Protein AF-A0AAU5CQU9-F1 (afdb_monomer)

Foldseek 3Di:
DDDPPPDDPPPPPDQQDQADADPPDPVLVVLSVVLCQCCPPPHPNPDSVVNNVSNVVRVVVVVVVVVVPPDD

pLDDT: mean 77.27, std 13.55, range [46.44, 91.38]

Radius of gyration: 18.02 Å; Cα contacts (8 Å, |Δi|>4): 49; chains: 1; bounding box: 28×47×55 Å

Mean predicted aligned error: 10.17 Å

Solvent-accessible surface area (backbone atoms only — not comparable to full-atom values): 4511 Å² total; per-residue (Å²): 134,86,83,79,81,76,74,82,76,81,76,78,80,75,75,73,69,86,68,79,60,54,90,90,40,67,62,33,55,49,45,51,53,54,30,51,48,15,62,34,85,88,35,97,57,50,31,69,69,56,25,44,52,39,37,53,49,43,51,50,50,43,53,53,50,59,68,66,45,76,86,127

Secondary structur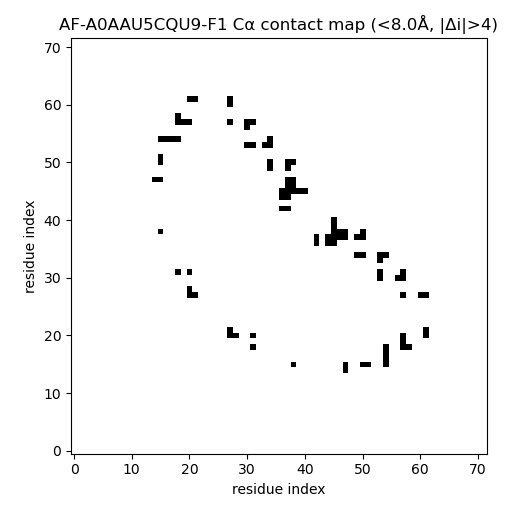e (DSSP, 8-state):
-------------PPPPPP-PPTT-HHHHHHHHHHHHHH-TTSTT--HHHHHHHHHHHHHHHHHHHHHSPP-

Structure (mmCIF, N/CA/C/O backbone):
data_AF-A0AAU5CQU9-F1
#
_entry.id   AF-A0AAU5CQU9-F1
#
loop_
_atom_site.group_PDB
_atom_site.id
_atom_site.type_symbol
_atom_site.label_atom_id
_atom_site.label_alt_id
_atom_site.label_comp_id
_atom_site.label_asym_id
_atom_site.label_entity_id
_atom_site.label_seq_id
_atom_site.pdbx_PDB_ins_code
_atom_site.Cartn_x
_atom_site.Cartn_y
_atom_site.Cartn_z
_atom_site.occupancy
_atom_site.B_iso_or_equiv
_atom_site.auth_seq_id
_atom_site.auth_comp_id
_atom_site.auth_asym_id
_atom_site.auth_atom_id
_atom_site.pdbx_PDB_model_num
ATOM 1 N N . MET A 1 1 ? -8.552 38.074 29.910 1.00 49.34 1 MET A N 1
ATOM 2 C CA . MET A 1 1 ? -7.912 36.883 29.307 1.00 49.34 1 MET A CA 1
ATOM 3 C C . MET A 1 1 ? -8.768 36.459 28.122 1.00 49.34 1 MET A C 1
ATOM 5 O O . MET A 1 1 ? -9.945 36.221 28.360 1.00 49.34 1 MET A O 1
ATOM 9 N N . PRO A 1 2 ? -8.280 36.454 26.869 1.00 54.38 2 PRO A N 1
ATOM 10 C CA . PRO A 1 2 ? -9.104 36.026 25.745 1.00 54.38 2 PRO A CA 1
ATOM 11 C C . PRO A 1 2 ? -9.088 34.496 25.630 1.00 54.38 2 PRO A C 1
ATOM 13 O O . PRO A 1 2 ? -8.033 33.875 25.510 1.00 54.38 2 PRO A O 1
ATOM 16 N N . THR A 1 3 ? -10.273 33.896 25.686 1.00 56.38 3 THR A N 1
ATOM 17 C CA . THR A 1 3 ? -10.507 32.475 25.421 1.00 56.38 3 THR A CA 1
ATOM 18 C C . THR A 1 3 ? -10.320 32.216 23.927 1.00 56.38 3 THR A C 1
ATOM 20 O O . THR A 1 3 ? -11.142 32.632 23.114 1.00 56.38 3 THR A O 1
ATOM 23 N N . VAL A 1 4 ? -9.230 31.546 23.550 1.00 63.53 4 VAL A N 1
ATOM 24 C CA . VAL A 1 4 ? -9.027 31.061 22.179 1.00 63.53 4 VAL A CA 1
ATOM 25 C C . VAL A 1 4 ? -9.944 29.857 21.973 1.00 63.53 4 VAL A C 1
ATOM 27 O O . VAL A 1 4 ? -9.674 28.765 22.469 1.00 63.53 4 VAL A O 1
ATOM 30 N N . MET A 1 5 ? -11.043 30.066 21.249 1.00 60.28 5 MET A N 1
ATOM 31 C CA . MET A 1 5 ? -11.866 28.987 20.706 1.00 60.28 5 MET A CA 1
ATOM 32 C C . MET A 1 5 ? -11.005 28.205 19.702 1.00 60.28 5 MET A C 1
ATOM 34 O O . MET A 1 5 ? -10.777 28.661 18.583 1.00 60.28 5 MET A O 1
ATOM 38 N N . ARG A 1 6 ? -10.475 27.044 20.105 1.00 61.19 6 ARG A N 1
ATOM 39 C CA . ARG A 1 6 ? -9.865 26.086 19.174 1.00 61.19 6 ARG A CA 1
ATOM 40 C C . ARG A 1 6 ? -10.976 25.540 18.276 1.00 61.19 6 ARG A C 1
ATOM 42 O O . ARG A 1 6 ? -11.772 24.721 18.724 1.00 61.19 6 ARG A O 1
ATOM 49 N N . GLN A 1 7 ? -11.038 26.007 17.030 1.00 58.47 7 GLN A N 1
ATOM 50 C CA . GLN A 1 7 ? -11.801 25.328 15.984 1.00 58.47 7 GLN A CA 1
ATOM 51 C C . GLN A 1 7 ? -11.295 23.881 15.870 1.00 58.47 7 GLN A C 1
ATOM 53 O O . GLN A 1 7 ? -10.077 23.678 15.827 1.00 58.47 7 GLN A O 1
ATOM 58 N N . PRO A 1 8 ? -12.181 22.872 15.843 1.00 59.66 8 PRO A N 1
ATOM 59 C CA . PRO A 1 8 ? -11.779 21.530 15.466 1.00 59.66 8 PRO A CA 1
ATOM 60 C C . PRO A 1 8 ? -11.397 21.575 13.986 1.00 59.66 8 PRO A C 1
ATOM 62 O O . PRO A 1 8 ? -12.249 21.786 13.129 1.00 59.66 8 PRO A O 1
ATOM 65 N N . SER A 1 9 ? -10.107 21.435 13.683 1.00 60.12 9 SER A N 1
ATOM 66 C CA . SER A 1 9 ? -9.667 21.232 12.307 1.00 60.12 9 SER A CA 1
ATOM 67 C C . SER A 1 9 ? -10.335 19.963 11.786 1.00 60.12 9 SER A C 1
ATOM 69 O O . SER A 1 9 ? -10.101 18.885 12.332 1.00 60.12 9 SER A O 1
ATOM 71 N N . GLU A 1 10 ? -11.170 20.089 10.755 1.00 52.84 10 GLU A N 1
ATOM 72 C CA . GLU A 1 10 ? -11.681 18.950 9.997 1.00 52.84 10 GLU A CA 1
ATOM 73 C C . GLU A 1 10 ? -10.491 18.184 9.419 1.00 52.84 10 GLU A C 1
ATOM 75 O O . GLU A 1 10 ? -9.870 18.579 8.426 1.00 52.84 10 GLU A O 1
ATOM 80 N N . VAL A 1 11 ? -10.133 17.093 10.094 1.00 59.81 11 VAL A N 1
ATOM 81 C CA . VAL A 1 11 ? -9.178 16.119 9.587 1.00 59.81 11 VAL A CA 1
ATOM 82 C C . VAL A 1 11 ? -9.869 15.445 8.413 1.00 59.81 11 VAL A C 1
ATOM 84 O O . VAL A 1 11 ? -10.705 14.564 8.595 1.00 59.81 11 VAL A O 1
ATOM 87 N N . HIS A 1 12 ? -9.546 15.896 7.203 1.00 54.59 12 HIS A N 1
ATOM 88 C CA . HIS A 1 12 ? -9.911 15.191 5.987 1.00 54.59 12 HIS A CA 1
ATOM 89 C C . HIS A 1 12 ? -9.177 13.848 6.021 1.00 54.59 12 HIS A C 1
ATOM 91 O O . HIS A 1 12 ? -7.989 13.766 5.712 1.00 54.59 12 HIS A O 1
ATOM 97 N N . LEU A 1 13 ? -9.866 12.805 6.490 1.00 55.38 13 LEU A N 1
ATOM 98 C CA . LEU A 1 13 ? -9.424 11.422 6.372 1.00 55.38 13 LEU A CA 1
ATOM 99 C C . LEU A 1 13 ? -9.486 11.057 4.891 1.00 55.38 13 LEU A C 1
ATOM 101 O O . LEU A 1 13 ? -10.479 10.529 4.402 1.00 55.38 13 LEU A O 1
ATOM 105 N N . THR A 1 14 ? -8.435 11.406 4.157 1.00 64.81 14 THR A N 1
ATOM 106 C CA . THR A 1 14 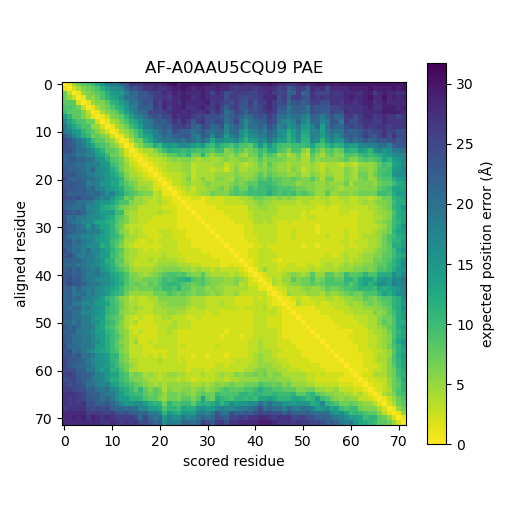? -8.241 10.905 2.803 1.00 64.81 14 THR A CA 1
ATOM 107 C C . THR A 1 14 ? -8.054 9.398 2.915 1.00 64.81 14 THR A C 1
ATOM 109 O O . THR A 1 14 ? -7.173 8.935 3.641 1.00 64.81 14 THR A O 1
ATOM 112 N N . GLU A 1 15 ? -8.891 8.619 2.241 1.00 71.44 15 GLU A N 1
ATOM 113 C CA . GLU A 1 15 ? -8.699 7.174 2.183 1.00 71.44 15 GLU A CA 1
ATOM 114 C C . GLU A 1 15 ? -7.500 6.847 1.271 1.00 71.44 15 GLU A C 1
ATOM 116 O O . GLU A 1 15 ? -7.296 7.507 0.244 1.00 71.44 15 GLU A O 1
ATOM 121 N N . PRO A 1 16 ? -6.668 5.855 1.628 1.00 72.62 16 PRO A N 1
ATOM 122 C CA . PRO A 1 16 ? -5.551 5.426 0.804 1.00 72.62 16 PRO A CA 1
ATOM 123 C C . PRO A 1 16 ? -6.082 4.834 -0.505 1.00 72.62 16 PRO A C 1
ATOM 125 O O . PRO A 1 16 ? -6.871 3.893 -0.516 1.00 72.62 16 PRO A O 1
ATOM 128 N N . ILE A 1 17 ? -5.632 5.388 -1.629 1.00 79.88 17 ILE A N 1
ATOM 129 C CA . ILE A 1 17 ? -6.002 4.908 -2.964 1.00 79.88 17 ILE A CA 1
ATOM 130 C C . ILE A 1 17 ? -5.259 3.600 -3.245 1.00 79.88 17 ILE A C 1
ATOM 132 O O . ILE A 1 17 ? -4.058 3.507 -2.991 1.00 79.88 17 ILE A O 1
ATOM 136 N N . ALA A 1 18 ? -5.956 2.620 -3.828 1.00 80.12 18 ALA A N 1
ATOM 137 C CA . ALA A 1 18 ? -5.368 1.340 -4.209 1.00 80.12 18 ALA A CA 1
ATOM 138 C C . ALA A 1 18 ? -4.108 1.524 -5.083 1.00 80.12 18 ALA A C 1
ATOM 140 O O . ALA A 1 18 ? -4.187 2.134 -6.159 1.00 80.12 18 ALA A O 1
ATOM 141 N N . PRO A 1 19 ? -2.944 1.004 -4.654 1.00 82.25 19 PRO A N 1
ATOM 142 C CA . PRO A 1 19 ? -1.716 1.118 -5.419 1.00 82.25 19 PRO A CA 1
ATOM 143 C C . PRO A 1 19 ? -1.783 0.233 -6.667 1.00 82.25 19 PRO A C 1
ATOM 145 O O . PRO A 1 19 ? -2.280 -0.893 -6.633 1.00 82.25 19 PRO A O 1
ATOM 148 N N . ARG A 1 20 ? -1.260 0.736 -7.791 1.00 81.31 20 ARG A N 1
ATOM 149 C CA . ARG A 1 20 ? -1.116 -0.047 -9.026 1.00 81.31 20 ARG A CA 1
ATOM 150 C C . ARG A 1 20 ? 0.286 -0.664 -9.085 1.00 81.31 20 ARG A C 1
ATOM 152 O O . ARG A 1 20 ? 1.240 0.097 -9.249 1.00 81.31 20 ARG A O 1
ATOM 159 N N . PRO A 1 21 ? 0.431 -1.995 -8.974 1.00 78.69 21 PRO A N 1
ATOM 160 C CA . PRO A 1 21 ? 1.732 -2.650 -9.077 1.00 78.69 21 PRO A CA 1
ATOM 161 C C . PRO A 1 21 ? 2.264 -2.626 -10.516 1.00 78.69 21 PRO A C 1
ATOM 163 O O . PRO A 1 21 ? 1.484 -2.614 -11.473 1.00 78.69 21 PRO A O 1
ATOM 166 N N . TYR A 1 22 ? 3.589 -2.677 -10.675 1.00 77.62 22 TYR A N 1
ATOM 167 C CA . TYR A 1 22 ? 4.206 -2.898 -11.983 1.00 77.62 22 TYR A CA 1
ATOM 168 C C . TYR A 1 22 ? 3.967 -4.348 -12.462 1.00 77.62 22 TYR A C 1
ATOM 170 O O . TYR A 1 22 ? 4.137 -5.283 -11.667 1.00 77.62 22 TYR A O 1
ATOM 178 N N . PRO A 1 23 ? 3.577 -4.576 -13.733 1.00 76.19 23 PRO A N 1
ATOM 179 C CA . PRO A 1 23 ? 3.335 -5.919 -14.254 1.00 76.19 23 PRO A CA 1
ATOM 180 C C . PRO A 1 23 ? 4.588 -6.798 -14.162 1.00 76.19 23 PRO A C 1
ATOM 182 O O . PRO A 1 23 ? 5.645 -6.446 -14.665 1.00 76.19 23 PRO A O 1
ATOM 185 N N . GLY A 1 24 ? 4.476 -7.963 -13.521 1.00 80.25 24 GLY A N 1
ATOM 186 C CA . GLY A 1 24 ? 5.593 -8.909 -13.388 1.00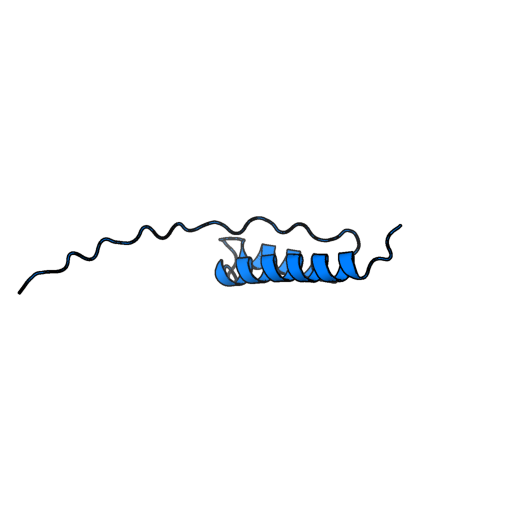 80.25 24 GLY A CA 1
ATOM 187 C C . GLY A 1 24 ? 6.561 -8.631 -12.229 1.00 80.25 24 GLY A C 1
ATOM 188 O O . GLY A 1 24 ? 7.378 -9.497 -11.916 1.00 80.25 24 GLY A O 1
ATOM 189 N N . CYS A 1 25 ? 6.434 -7.502 -11.521 1.00 85.06 25 CYS A N 1
ATOM 190 C CA . CYS A 1 25 ? 7.244 -7.225 -10.334 1.00 85.06 25 CYS A CA 1
ATOM 191 C C . CYS A 1 25 ? 6.695 -7.967 -9.100 1.00 85.06 25 CYS A C 1
ATOM 193 O O . CYS A 1 25 ? 5.635 -7.639 -8.557 1.00 85.06 25 CYS A O 1
ATOM 195 N N . LYS A 1 26 ? 7.441 -8.975 -8.624 1.00 87.56 26 LYS A N 1
ATOM 196 C CA . LYS A 1 26 ? 7.068 -9.779 -7.443 1.00 87.56 26 LYS A CA 1
ATOM 197 C C . LYS A 1 26 ? 7.041 -8.960 -6.149 1.00 87.56 26 LYS A C 1
ATOM 199 O O . LYS A 1 26 ? 6.238 -9.263 -5.272 1.00 87.56 26 LYS A O 1
ATOM 204 N N . VAL A 1 27 ? 7.886 -7.933 -6.044 1.00 88.12 27 VAL A N 1
ATOM 205 C CA . VAL A 1 27 ? 7.959 -7.062 -4.862 1.00 88.12 27 VAL A CA 1
ATOM 206 C C . VAL A 1 27 ? 6.722 -6.171 -4.785 1.00 88.12 27 VAL A C 1
ATOM 208 O O . VAL A 1 27 ? 6.032 -6.182 -3.771 1.00 88.12 27 VAL A O 1
ATOM 211 N N . CYS A 1 28 ? 6.354 -5.502 -5.885 1.00 88.0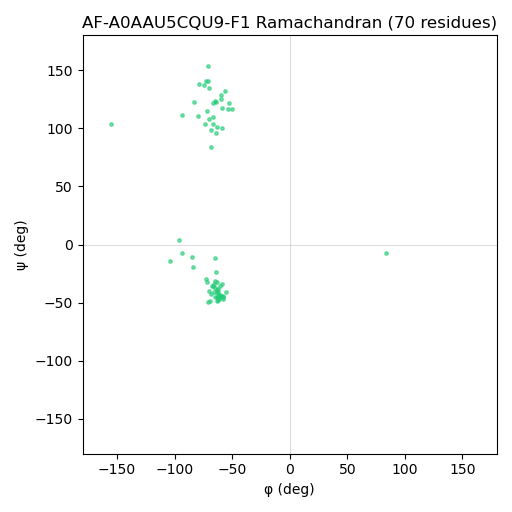6 28 CYS A N 1
ATOM 212 C CA . CYS A 1 28 ? 5.105 -4.739 -5.959 1.00 88.06 28 CYS A CA 1
ATOM 213 C C . CYS A 1 28 ? 3.886 -5.617 -5.624 1.00 88.06 28 CYS A C 1
ATOM 215 O O . CYS A 1 28 ? 2.993 -5.184 -4.903 1.00 88.06 28 CYS A O 1
ATOM 217 N N . ALA A 1 29 ? 3.853 -6.868 -6.099 1.00 87.62 29 ALA A N 1
ATOM 218 C CA . ALA A 1 29 ? 2.769 -7.798 -5.780 1.00 87.62 29 ALA A CA 1
ATOM 219 C C . ALA A 1 29 ? 2.713 -8.187 -4.289 1.00 87.62 29 ALA A C 1
ATOM 221 O O . ALA A 1 29 ? 1.621 -8.399 -3.762 1.00 87.62 29 ALA A O 1
ATOM 222 N N . ALA A 1 30 ? 3.860 -8.292 -3.610 1.00 90.44 30 ALA A N 1
ATOM 223 C CA . ALA A 1 30 ? 3.917 -8.542 -2.170 1.00 90.44 30 ALA A CA 1
ATOM 224 C C . ALA A 1 30 ? 3.409 -7.330 -1.374 1.00 90.44 30 ALA A C 1
ATOM 226 O O . ALA A 1 30 ? 2.492 -7.480 -0.569 1.00 90.44 30 ALA A O 1
ATOM 227 N N . LEU A 1 31 ? 3.897 -6.130 -1.698 1.00 90.81 31 LEU A N 1
ATOM 228 C CA . LEU A 1 31 ? 3.483 -4.883 -1.049 1.00 90.81 31 LEU A CA 1
ATOM 229 C C . LEU A 1 31 ? 1.984 -4.597 -1.227 1.00 90.81 31 LEU A C 1
ATOM 231 O O . LEU A 1 31 ? 1.328 -4.120 -0.306 1.00 90.81 31 LEU A O 1
ATOM 235 N N . VAL A 1 32 ? 1.401 -4.935 -2.385 1.00 90.38 32 VAL A N 1
ATOM 236 C CA . VAL A 1 32 ? -0.055 -4.825 -2.599 1.00 90.38 32 VAL A CA 1
ATOM 237 C C . VAL A 1 32 ? -0.831 -5.757 -1.664 1.00 90.38 32 VAL A C 1
ATOM 239 O O . VAL A 1 32 ? -1.877 -5.365 -1.156 1.00 90.38 32 VAL A O 1
ATOM 242 N N . LYS A 1 33 ? -0.344 -6.978 -1.404 1.00 90.06 33 LYS A N 1
ATOM 243 C CA . LYS A 1 33 ? -1.006 -7.890 -0.454 1.00 90.06 33 LYS A CA 1
ATOM 244 C C . LYS A 1 33 ? -0.963 -7.346 0.970 1.00 90.06 33 LYS A C 1
ATOM 246 O O . LYS A 1 33 ? -1.969 -7.426 1.669 1.00 90.06 33 LYS A O 1
ATOM 251 N N . GLU A 1 34 ? 0.169 -6.776 1.377 1.00 90.62 34 GLU A N 1
ATOM 252 C CA . GLU A 1 34 ? 0.287 -6.097 2.672 1.00 90.62 34 GLU A CA 1
ATOM 253 C C . GLU A 1 34 ? -0.653 -4.893 2.744 1.00 90.62 34 GLU A C 1
ATOM 255 O O . GLU A 1 34 ? -1.348 -4.716 3.741 1.00 90.62 34 GLU A O 1
ATOM 260 N N . TRP A 1 35 ? -0.765 -4.127 1.654 1.00 91.38 35 TRP A N 1
ATOM 261 C CA . TRP A 1 35 ? -1.672 -2.986 1.576 1.00 91.38 35 TRP A CA 1
ATOM 262 C C . TRP A 1 35 ? -3.130 -3.408 1.779 1.00 91.38 35 TRP A C 1
ATOM 264 O O . TRP A 1 35 ? -3.841 -2.775 2.556 1.00 91.38 35 TRP A O 1
ATOM 274 N N . VAL A 1 36 ? -3.569 -4.509 1.158 1.00 89.31 36 VAL A N 1
ATOM 275 C CA . VAL A 1 36 ? -4.916 -5.070 1.375 1.00 89.31 36 VAL A CA 1
ATOM 276 C C . VAL A 1 36 ? -5.125 -5.436 2.849 1.00 89.31 36 VAL A C 1
ATOM 278 O O . VAL A 1 36 ? -6.145 -5.072 3.428 1.00 89.31 36 VAL A O 1
ATOM 281 N N . ALA A 1 37 ? -4.144 -6.081 3.488 1.00 89.44 37 ALA A N 1
ATOM 282 C CA . ALA A 1 37 ? -4.248 -6.489 4.890 1.00 89.44 37 ALA A CA 1
ATOM 283 C C . ALA A 1 37 ? -4.375 -5.302 5.866 1.00 89.44 37 ALA A C 1
ATOM 285 O O . ALA A 1 37 ? -5.049 -5.420 6.889 1.00 89.44 37 ALA A O 1
ATOM 286 N N . VAL A 1 38 ? -3.752 -4.157 5.557 1.00 89.75 38 VAL A N 1
ATOM 287 C CA . VAL A 1 38 ? -3.810 -2.950 6.405 1.00 89.75 38 VAL A CA 1
ATOM 288 C C . VAL A 1 38 ? -4.913 -1.962 6.011 1.00 89.75 38 VAL A C 1
ATOM 290 O O . VAL A 1 38 ? -5.142 -0.993 6.733 1.00 89.75 38 VAL A O 1
ATOM 293 N N . THR A 1 39 ? -5.603 -2.181 4.888 1.00 88.38 39 THR A N 1
ATOM 294 C CA . THR A 1 39 ? -6.741 -1.350 4.447 1.00 88.38 39 THR A CA 1
ATOM 295 C C . THR A 1 39 ? -8.093 -2.004 4.664 1.00 88.38 39 THR A C 1
ATOM 297 O O . THR A 1 39 ? -9.105 -1.309 4.643 1.00 88.38 39 THR A O 1
ATOM 300 N N . GLU A 1 40 ? -8.133 -3.308 4.932 1.00 87.19 40 GLU A N 1
ATOM 301 C CA . GLU A 1 40 ? -9.367 -4.001 5.274 1.00 87.19 40 GLU A CA 1
ATOM 302 C C 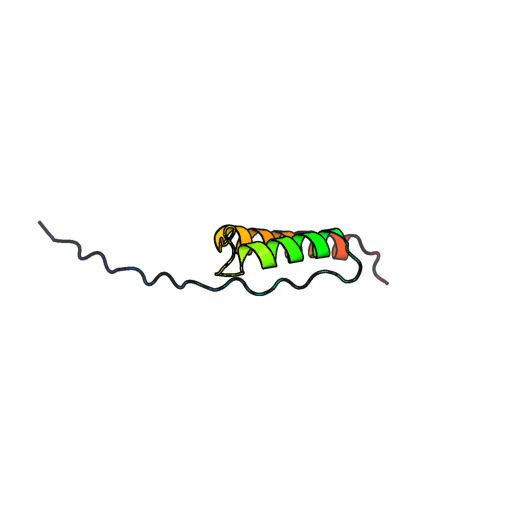. GLU A 1 40 ? -9.835 -3.598 6.690 1.00 87.19 40 GLU A C 1
ATOM 304 O O . GLU A 1 40 ? -9.157 -3.917 7.668 1.00 87.19 40 GLU A O 1
ATOM 309 N N . PRO A 1 41 ? -10.995 -2.927 6.856 1.00 77.94 41 PRO A N 1
ATOM 310 C CA . PRO A 1 41 ? -11.423 -2.388 8.156 1.00 77.94 41 PRO A CA 1
ATOM 311 C C . PRO A 1 41 ? -11.676 -3.457 9.224 1.00 77.94 41 PRO A C 1
ATOM 313 O O . PRO A 1 41 ? -11.643 -3.172 10.418 1.00 77.94 41 PRO A O 1
ATOM 316 N N . ALA A 1 42 ? -11.959 -4.686 8.788 1.00 81.12 42 ALA A N 1
ATOM 317 C CA . ALA A 1 42 ? -12.175 -5.837 9.656 1.00 81.12 42 ALA A CA 1
ATOM 318 C C . ALA A 1 42 ? -10.867 -6.540 10.058 1.00 81.12 42 ALA A C 1
ATOM 320 O O . ALA A 1 42 ? -10.881 -7.402 10.939 1.00 81.12 42 ALA A O 1
ATOM 321 N N . SER A 1 43 ? -9.741 -6.191 9.429 1.00 79.62 43 SER A N 1
ATOM 322 C CA . SER A 1 43 ? -8.460 -6.816 9.719 1.00 79.62 43 SER A CA 1
ATOM 323 C C . SER A 1 43 ? -7.845 -6.239 11.001 1.00 79.62 43 SER A C 1
ATOM 325 O O . SER A 1 43 ? -7.820 -5.024 11.197 1.00 79.62 43 SER A O 1
ATOM 327 N N . PRO A 1 44 ? -7.251 -7.079 11.870 1.00 84.38 44 PRO A N 1
ATOM 328 C CA . PRO A 1 44 ? -6.560 -6.618 13.081 1.00 84.38 44 PRO A CA 1
ATOM 329 C C . PRO A 1 44 ? -5.311 -5.775 12.774 1.00 84.38 44 PRO A C 1
ATOM 331 O O . PRO A 1 44 ? -4.743 -5.159 13.670 1.00 84.38 44 PRO A O 1
ATOM 334 N N . GLN A 1 45 ? -4.881 -5.764 11.512 1.00 84.12 45 GLN A N 1
ATOM 335 C CA . GLN A 1 45 ? -3.746 -5.002 10.999 1.00 84.12 45 GLN A CA 1
ATOM 336 C C . GLN A 1 45 ? -4.171 -3.667 10.368 1.00 84.12 45 GLN A C 1
ATOM 338 O O . GLN A 1 45 ? -3.319 -2.959 9.833 1.00 84.12 45 GLN A O 1
ATOM 343 N N . TYR A 1 46 ? -5.464 -3.314 10.424 1.00 87.56 46 TYR A N 1
ATOM 344 C CA . TYR A 1 46 ? -5.986 -2.084 9.839 1.00 87.56 46 TYR A CA 1
ATOM 345 C C . TYR A 1 46 ? -5.210 -0.857 10.336 1.00 87.56 46 TYR A C 1
ATOM 347 O O . TYR A 1 46 ? -5.200 -0.526 11.524 1.00 87.56 46 TYR A O 1
ATOM 355 N N . SER A 1 47 ? -4.546 -0.179 9.405 1.00 87.31 47 SER A N 1
ATOM 356 C CA . SER A 1 47 ? -3.711 0.983 9.671 1.00 87.31 47 SER A CA 1
ATOM 357 C C . SER A 1 47 ? -3.625 1.842 8.419 1.00 87.31 47 SER A C 1
ATOM 359 O O . SER A 1 47 ? -2.854 1.565 7.500 1.00 87.31 47 SER A O 1
ATOM 361 N N . LEU A 1 48 ? -4.370 2.951 8.411 1.00 84.75 48 LEU A N 1
ATOM 362 C CA . LEU A 1 48 ? -4.306 3.931 7.322 1.00 84.75 48 LEU A CA 1
ATOM 363 C C . LEU A 1 48 ? -2.892 4.497 7.142 1.00 84.75 48 LEU A C 1
ATOM 365 O O . LEU A 1 48 ? -2.465 4.749 6.021 1.00 84.75 48 LEU A O 1
ATOM 369 N N . LYS A 1 49 ? -2.137 4.656 8.237 1.00 88.25 49 LYS A N 1
ATOM 370 C CA . LYS A 1 49 ? -0.750 5.130 8.188 1.00 88.25 49 LYS A CA 1
ATOM 371 C C . LYS A 1 49 ? 0.147 4.168 7.406 1.00 88.25 49 LYS A C 1
ATOM 373 O O . LYS A 1 49 ? 0.889 4.616 6.535 1.00 88.25 49 LYS A O 1
ATOM 378 N N . GLU A 1 50 ? 0.060 2.868 7.688 1.00 88.38 50 GLU A N 1
ATOM 379 C CA . GLU A 1 50 ? 0.843 1.885 6.930 1.00 88.38 50 G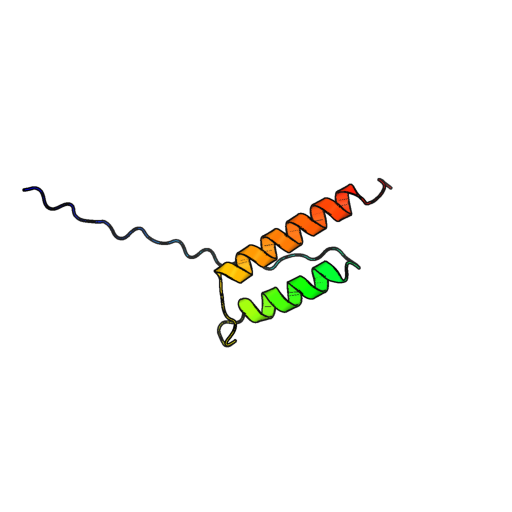LU A CA 1
ATOM 380 C C . GLU A 1 50 ? 0.308 1.711 5.512 1.00 88.38 50 GLU A C 1
ATOM 382 O O . GLU A 1 50 ? 1.098 1.558 4.589 1.00 88.38 50 GLU A O 1
ATOM 387 N N . ALA A 1 51 ? -1.002 1.845 5.297 1.00 89.06 51 ALA A N 1
ATOM 388 C CA . ALA A 1 51 ? -1.564 1.859 3.953 1.00 89.06 51 ALA A CA 1
ATOM 389 C C . ALA A 1 51 ? -0.959 2.978 3.087 1.00 89.06 51 ALA A C 1
ATOM 391 O O . ALA A 1 51 ? -0.562 2.723 1.951 1.00 89.06 51 ALA A O 1
ATOM 392 N N . PHE A 1 52 ? -0.834 4.201 3.617 1.00 89.19 52 PHE A N 1
ATOM 393 C CA . PHE A 1 52 ? -0.173 5.304 2.912 1.00 89.19 52 PHE A CA 1
ATOM 394 C C . PHE A 1 52 ? 1.303 5.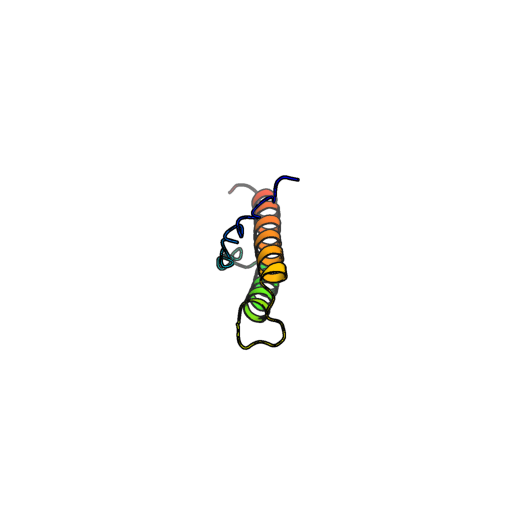019 2.638 1.00 89.19 52 PHE A C 1
ATOM 396 O O . PHE A 1 52 ? 1.761 5.201 1.511 1.00 89.19 52 PHE A O 1
ATOM 403 N N . ARG A 1 53 ? 2.026 4.502 3.636 1.00 91.00 53 ARG A N 1
ATOM 404 C CA . ARG A 1 53 ? 3.433 4.123 3.479 1.00 91.00 53 ARG A CA 1
ATOM 405 C C . ARG A 1 53 ? 3.627 3.091 2.365 1.00 91.00 53 ARG A C 1
ATOM 407 O O . ARG A 1 53 ? 4.496 3.276 1.520 1.00 91.00 53 ARG A O 1
ATOM 414 N N . LEU A 1 54 ? 2.802 2.044 2.336 1.00 90.62 54 LEU A N 1
ATOM 415 C CA . LEU A 1 54 ? 2.866 0.989 1.322 1.00 90.62 54 LEU A CA 1
ATOM 416 C C . LEU A 1 54 ? 2.546 1.523 -0.079 1.00 90.62 54 LEU A C 1
ATOM 418 O O . LEU A 1 54 ? 3.183 1.120 -1.050 1.00 90.62 54 LEU A O 1
ATOM 422 N N . VAL A 1 55 ? 1.603 2.464 -0.202 1.00 89.94 55 VAL A N 1
ATOM 423 C CA . VAL A 1 55 ? 1.321 3.136 -1.481 1.00 89.94 55 VAL A CA 1
ATOM 424 C C . VAL A 1 55 ? 2.547 3.897 -1.986 1.00 89.94 55 VAL A C 1
ATOM 426 O O . VAL A 1 55 ? 2.881 3.781 -3.167 1.00 89.94 55 VAL A O 1
ATOM 429 N N . ASP A 1 56 ? 3.216 4.666 -1.125 1.00 89.44 56 ASP A N 1
ATOM 430 C CA . ASP A 1 56 ? 4.426 5.401 -1.508 1.00 89.44 56 ASP A CA 1
ATOM 431 C C . ASP A 1 56 ? 5.598 4.466 -1.821 1.00 89.44 56 ASP A C 1
ATOM 433 O O . ASP A 1 56 ? 6.333 4.707 -2.778 1.00 89.44 56 ASP A O 1
ATOM 437 N N . GLU A 1 57 ? 5.726 3.351 -1.103 1.00 90.94 57 GLU A N 1
ATOM 438 C CA . GLU A 1 57 ? 6.748 2.339 -1.368 1.00 90.94 57 GLU A CA 1
ATOM 439 C C . GLU A 1 57 ? 6.553 1.668 -2.736 1.00 90.94 57 GLU A C 1
ATOM 441 O O . GLU A 1 57 ? 7.495 1.585 -3.525 1.00 90.94 57 GLU A O 1
ATOM 446 N N . ILE A 1 58 ? 5.317 1.284 -3.079 1.00 88.00 58 ILE A N 1
ATOM 447 C CA . ILE A 1 58 ? 4.988 0.710 -4.394 1.00 88.00 58 ILE A CA 1
ATOM 448 C C . ILE A 1 58 ? 5.246 1.723 -5.515 1.00 88.00 58 ILE A C 1
ATOM 450 O O . ILE A 1 58 ? 5.778 1.360 -6.566 1.00 88.00 58 ILE A O 1
ATOM 454 N N . LYS A 1 59 ? 4.891 2.999 -5.309 1.00 86.81 59 LYS A N 1
ATOM 455 C CA . LYS A 1 59 ? 5.173 4.069 -6.280 1.00 86.81 59 LYS A CA 1
ATOM 456 C C . LYS A 1 59 ? 6.673 4.273 -6.474 1.00 86.81 59 LYS A C 1
ATOM 458 O O . LYS A 1 59 ? 7.112 4.383 -7.615 1.00 86.81 59 LYS A O 1
ATOM 463 N N . SER A 1 60 ? 7.431 4.317 -5.380 1.00 87.62 60 SER A N 1
ATOM 464 C CA . SER A 1 60 ? 8.881 4.515 -5.401 1.00 87.62 60 SER A CA 1
ATOM 465 C C . SER A 1 60 ? 9.580 3.366 -6.119 1.00 87.62 60 SER A C 1
ATOM 467 O O . SER A 1 60 ? 10.344 3.597 -7.052 1.00 87.62 60 SER A O 1
ATOM 469 N N . HIS A 1 61 ? 9.236 2.120 -5.774 1.00 86.25 61 HIS A N 1
ATOM 470 C CA . HIS A 1 61 ? 9.796 0.959 -6.454 1.00 86.25 61 HIS A CA 1
ATOM 471 C C . HIS A 1 61 ? 9.453 0.969 -7.942 1.00 86.25 61 HIS A C 1
ATOM 473 O O . HIS A 1 61 ? 10.327 0.725 -8.771 1.00 86.25 61 HIS A O 1
ATOM 479 N N . ARG A 1 62 ? 8.204 1.274 -8.308 1.00 83.00 62 ARG A N 1
ATOM 480 C CA . ARG A 1 62 ? 7.841 1.374 -9.721 1.00 83.00 62 ARG A CA 1
ATOM 481 C C . ARG A 1 62 ? 8.690 2.424 -10.442 1.00 83.00 62 ARG A C 1
ATOM 483 O O . ARG A 1 62 ? 9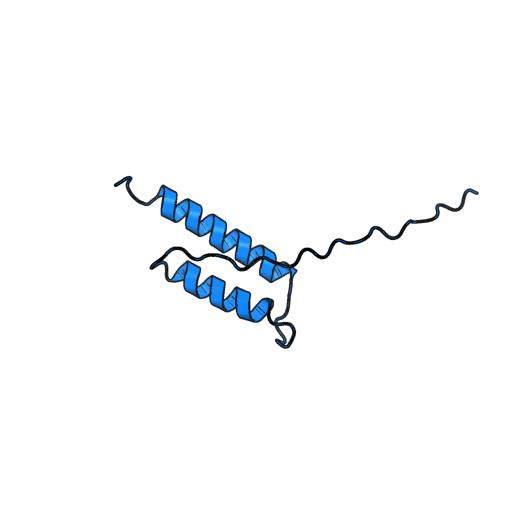.120 2.153 -11.552 1.00 83.00 62 ARG A O 1
ATOM 490 N N . ALA A 1 63 ? 8.899 3.597 -9.848 1.00 82.12 63 ALA A N 1
ATOM 491 C CA . ALA A 1 63 ? 9.705 4.647 -10.465 1.00 82.12 63 ALA A CA 1
ATOM 492 C C . ALA A 1 63 ? 11.166 4.207 -10.673 1.00 82.12 63 ALA A C 1
ATOM 494 O O . ALA A 1 63 ? 11.742 4.509 -11.713 1.00 82.12 63 ALA A O 1
ATOM 495 N N . ASP A 1 64 ? 11.735 3.464 -9.722 1.00 80.31 64 ASP A N 1
ATOM 496 C CA . ASP A 1 64 ? 13.093 2.915 -9.810 1.00 80.31 64 ASP A CA 1
ATOM 497 C C . ASP A 1 64 ? 13.220 1.814 -10.879 1.00 80.31 64 ASP A C 1
ATOM 499 O O . ASP A 1 64 ? 14.156 1.816 -11.678 1.00 80.31 64 ASP A O 1
ATOM 503 N N . ASP A 1 65 ? 12.230 0.919 -10.956 1.00 72.56 65 ASP A N 1
ATOM 504 C CA . ASP A 1 65 ? 12.174 -0.163 -11.947 1.00 72.56 65 ASP A CA 1
ATOM 505 C C . ASP A 1 65 ? 11.918 0.391 -13.362 1.00 72.56 65 ASP A C 1
ATOM 507 O O . ASP A 1 65 ? 12.564 -0.023 -14.317 1.00 72.56 65 ASP A O 1
ATOM 511 N N . GLU A 1 66 ? 11.042 1.396 -13.498 1.00 69.38 66 GLU A N 1
ATOM 512 C CA . GLU A 1 66 ? 10.764 2.103 -14.758 1.00 69.38 66 GLU A CA 1
ATOM 513 C C . GLU A 1 66 ? 11.982 2.915 -15.235 1.00 69.38 66 GLU A C 1
ATOM 515 O O . GLU A 1 66 ? 12.246 2.963 -16.433 1.00 69.38 66 GLU A O 1
ATOM 520 N N . ALA A 1 67 ? 12.761 3.499 -14.316 1.00 70.81 67 ALA A N 1
ATOM 521 C CA . ALA A 1 67 ? 14.032 4.152 -14.633 1.00 70.81 67 ALA A CA 1
ATOM 522 C C . ALA A 1 67 ? 15.151 3.152 -14.979 1.00 70.81 67 ALA A C 1
ATOM 524 O O . ALA A 1 67 ? 16.049 3.477 -15.758 1.00 70.81 67 ALA A O 1
ATOM 525 N N . SER A 1 68 ? 15.103 1.947 -14.403 1.00 63.03 68 SER A N 1
ATOM 526 C CA . SER A 1 68 ? 16.057 0.863 -14.663 1.00 63.03 68 SER A CA 1
ATOM 527 C C . SER A 1 68 ? 15.710 0.037 -15.905 1.00 63.03 68 SER A C 1
ATOM 529 O O . SER A 1 68 ? 16.581 -0.643 -16.453 1.00 63.03 68 SER A O 1
ATOM 531 N N . ALA A 1 69 ? 14.461 0.089 -16.374 1.00 57.66 69 ALA A N 1
ATOM 532 C CA . ALA A 1 69 ? 14.048 -0.534 -17.619 1.00 57.66 69 ALA A CA 1
ATOM 533 C C . ALA A 1 69 ? 14.735 0.189 -18.794 1.00 57.66 69 ALA A C 1
ATOM 535 O O . ALA A 1 69 ? 14.565 1.401 -18.950 1.00 57.66 69 ALA A O 1
ATOM 536 N N . PRO A 1 70 ? 15.520 -0.508 -19.638 1.00 46.44 70 PRO A N 1
ATOM 537 C CA . PRO A 1 70 ? 16.089 0.119 -20.820 1.00 46.44 70 PRO A CA 1
ATOM 538 C C . PRO A 1 70 ? 14.939 0.614 -21.698 1.00 46.44 70 PRO A C 1
ATOM 540 O O . PRO A 1 70 ? 14.008 -0.143 -21.979 1.00 46.44 70 PRO A O 1
ATOM 543 N N . A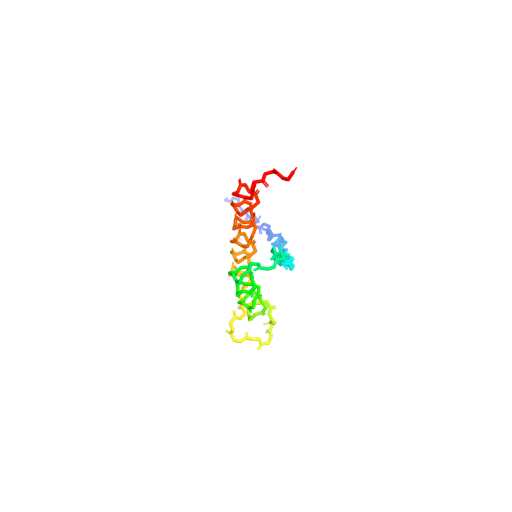LA A 1 71 ? 14.996 1.886 -22.097 1.00 53.72 71 ALA A N 1
ATOM 544 C CA . ALA A 1 71 ? 14.066 2.452 -23.062 1.00 53.72 71 ALA A CA 1
ATOM 545 C C . ALA A 1 71 ? 14.009 1.530 -24.292 1.00 53.72 71 ALA A C 1
ATOM 547 O O . ALA A 1 71 ? 15.036 1.292 -24.932 1.00 53.72 71 ALA A O 1
ATOM 548 N N . LEU A 1 72 ? 12.828 0.959 -24.538 1.00 47.12 72 LEU A N 1
ATOM 549 C CA . LEU A 1 72 ? 12.512 0.168 -25.729 1.00 47.12 72 LEU A CA 1
ATOM 550 C C . LEU A 1 72 ? 12.595 1.030 -26.991 1.00 47.12 72 LEU A C 1
ATOM 552 O O . LEU A 1 72 ? 12.098 2.180 -26.945 1.00 47.12 72 LEU A O 1
#

Sequence (72 aa):
MPTVMRQPSEVHLTEPIAPRPYPGCKVCAALVKEWVAVTEPASPQYSLKEAFRLVDEIKSHRADDEASAPAL

Nearest PDB structures (foldseek):
  2psm-assembly2_B  TM=3.804E-01  e=8.808E+00  Mus musculus